Protein AF-A0A4Q2FGA5-F1 (afdb_monomer)

Nearest PDB structures (foldseek):
  5yvf-assembly4_D  TM=4.785E-01  e=1.766E+00  Arabidopsis thaliana
  5nkn-assembly1_A  TM=3.917E-01  e=1.962E+00  Homo sapiens
  3uid-assembly2_B  TM=4.362E-01  e=6.225E+00  Mycolicibacterium smegmatis MC2 155
  1rwh-assembly1_A  TM=3.609E-01  e=8.989E+00  Paenarthrobacter aurescens

Structure (mmCIF, N/CA/C/O backbone):
data_AF-A0A4Q2FGA5-F1
#
_entry.id   AF-A0A4Q2FGA5-F1
#
loop_
_atom_site.group_PDB
_atom_site.id
_atom_site.type_symbol
_atom_site.label_atom_id
_atom_site.label_alt_id
_atom_site.label_comp_id
_atom_site.label_asym_id
_atom_site.label_entity_id
_atom_site.label_seq_id
_atom_site.pdbx_PDB_ins_code
_atom_site.Cartn_x
_atom_site.Cartn_y
_atom_site.Cartn_z
_atom_site.occupancy
_atom_site.B_iso_or_equiv
_atom_site.auth_seq_id
_atom_site.auth_comp_id
_atom_site.auth_asym_id
_atom_site.auth_atom_id
_atom_site.pdbx_PDB_model_num
ATOM 1 N N . VAL A 1 1 ? -5.634 -15.054 -10.253 1.00 48.81 1 VAL A N 1
ATOM 2 C CA . VAL A 1 1 ? -4.339 -14.360 -10.423 1.00 48.81 1 VAL A CA 1
ATOM 3 C C . VAL A 1 1 ? -3.970 -13.773 -9.072 1.00 48.81 1 VAL A C 1
ATOM 5 O O . VAL A 1 1 ? -4.873 -13.325 -8.373 1.00 48.81 1 VAL A O 1
ATOM 8 N N . ILE A 1 2 ? -2.712 -13.905 -8.660 1.00 58.47 2 ILE A N 1
ATOM 9 C CA . ILE A 1 2 ? -2.181 -13.290 -7.439 1.00 58.47 2 ILE A CA 1
ATOM 10 C C . ILE A 1 2 ? -1.110 -12.321 -7.923 1.00 58.47 2 ILE A C 1
ATOM 12 O O . ILE A 1 2 ? -0.135 -12.770 -8.525 1.00 58.47 2 ILE A O 1
ATOM 16 N N . ASP A 1 3 ? -1.294 -11.030 -7.678 1.00 70.31 3 ASP A N 1
ATOM 17 C CA . ASP A 1 3 ? -0.275 -10.03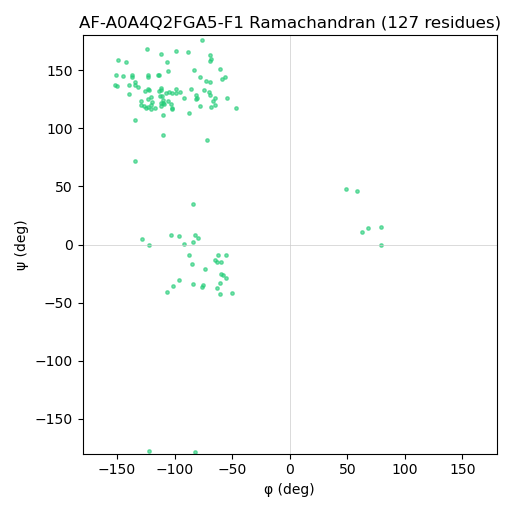1 -7.967 1.00 70.31 3 ASP A CA 1
ATOM 18 C C . ASP A 1 3 ? 0.634 -9.937 -6.739 1.00 70.31 3 ASP A C 1
ATOM 20 O O . ASP A 1 3 ? 0.209 -9.574 -5.640 1.00 70.31 3 ASP A O 1
ATOM 24 N N . VAL A 1 4 ? 1.890 -10.355 -6.896 1.00 70.12 4 VAL A N 1
ATOM 25 C CA . VAL A 1 4 ? 2.878 -10.382 -5.811 1.00 70.12 4 VAL A CA 1
ATOM 26 C C . VAL A 1 4 ? 4.057 -9.507 -6.191 1.00 70.12 4 VAL A C 1
ATOM 28 O O . VAL A 1 4 ? 4.692 -9.731 -7.219 1.00 70.12 4 VAL A O 1
ATOM 31 N N . VAL A 1 5 ? 4.402 -8.571 -5.312 1.00 73.25 5 VAL A N 1
ATOM 32 C CA . VAL A 1 5 ? 5.665 -7.841 -5.356 1.00 73.25 5 VAL A CA 1
ATOM 33 C C . VAL A 1 5 ? 6.611 -8.406 -4.316 1.00 73.25 5 VAL A C 1
ATOM 35 O O . VAL A 1 5 ? 6.355 -8.346 -3.116 1.00 73.25 5 VAL A O 1
ATOM 38 N N . LYS A 1 6 ? 7.735 -8.945 -4.788 1.00 77.38 6 LYS A N 1
ATOM 39 C CA . LYS A 1 6 ? 8.893 -9.263 -3.952 1.00 77.38 6 LYS A CA 1
ATOM 40 C C . LYS A 1 6 ? 10.009 -8.315 -4.338 1.00 77.38 6 LYS A C 1
ATOM 42 O O . LYS A 1 6 ? 10.401 -8.280 -5.499 1.00 77.38 6 LYS A O 1
ATOM 47 N 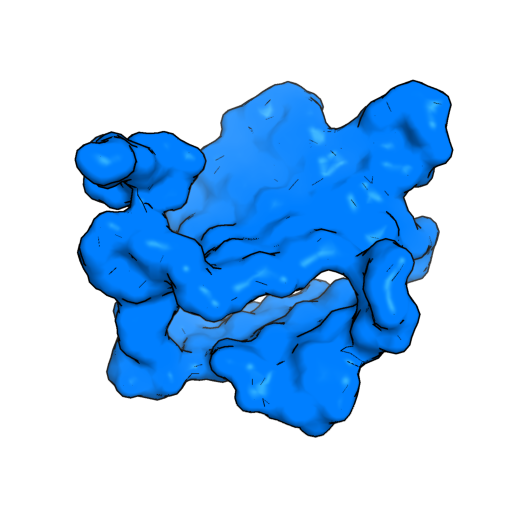N . CYS A 1 7 ? 10.503 -7.544 -3.387 1.00 75.12 7 CYS A N 1
ATOM 48 C CA . CYS A 1 7 ? 11.532 -6.558 -3.663 1.00 75.12 7 CYS A CA 1
ATOM 49 C C . CYS A 1 7 ? 12.432 -6.356 -2.448 1.00 75.12 7 CYS A C 1
ATOM 51 O O . CYS A 1 7 ? 12.057 -6.652 -1.315 1.00 75.12 7 CYS A O 1
ATOM 53 N N . GLU A 1 8 ? 13.629 -5.838 -2.693 1.00 80.44 8 GLU A N 1
ATOM 54 C CA . GLU A 1 8 ? 14.528 -5.403 -1.633 1.00 80.44 8 GLU A CA 1
ATOM 55 C C . GLU A 1 8 ? 14.416 -3.884 -1.475 1.00 80.44 8 GLU A C 1
ATOM 57 O O . GLU A 1 8 ? 14.386 -3.134 -2.459 1.00 80.44 8 GLU A O 1
ATOM 62 N N . SER A 1 9 ? 14.295 -3.418 -0.232 1.00 77.94 9 SER A N 1
ATOM 63 C CA . SER A 1 9 ? 14.320 -1.989 0.066 1.00 77.94 9 SER A CA 1
ATOM 64 C C . SER A 1 9 ? 15.720 -1.421 -0.167 1.00 77.94 9 SER A C 1
ATOM 66 O O . SER A 1 9 ? 16.717 -2.140 -0.176 1.00 77.94 9 SER A O 1
ATOM 68 N N . THR A 1 10 ? 15.842 -0.098 -0.274 1.00 71.06 10 THR A N 1
ATOM 69 C CA . THR A 1 10 ? 17.158 0.568 -0.363 1.00 71.06 10 THR A CA 1
ATOM 70 C C . THR A 1 10 ? 18.040 0.362 0.875 1.00 71.06 10 THR A C 1
ATOM 72 O O . THR A 1 10 ? 19.214 0.720 0.853 1.00 71.06 10 THR A O 1
ATOM 75 N N . LYS A 1 11 ? 17.483 -0.207 1.951 1.00 78.19 11 LYS A N 1
ATOM 76 C CA . LYS A 1 11 ? 18.173 -0.541 3.201 1.00 78.19 11 LYS A CA 1
ATOM 77 C C . LYS A 1 11 ? 18.489 -2.038 3.333 1.00 78.19 11 LYS A C 1
ATOM 79 O O . LYS A 1 11 ? 18.906 -2.456 4.408 1.00 78.19 11 LYS A O 1
ATOM 84 N N . GLY A 1 12 ? 18.275 -2.838 2.285 1.00 80.81 12 GLY A N 1
ATOM 85 C CA . GLY A 1 12 ? 18.516 -4.285 2.303 1.00 80.81 12 GLY A CA 1
ATOM 86 C C . GLY A 1 12 ? 17.409 -5.105 2.973 1.00 80.81 12 GLY A C 1
ATOM 87 O O . GLY A 1 12 ? 17.625 -6.255 3.346 1.00 80.81 12 GLY A O 1
ATOM 88 N N . GLU A 1 13 ? 16.226 -4.522 3.187 1.00 85.75 13 GLU A N 1
ATOM 89 C CA . GLU A 1 13 ? 15.103 -5.226 3.815 1.00 85.75 13 GLU A CA 1
ATOM 90 C C . GLU A 1 13 ? 14.325 -6.003 2.755 1.00 85.75 13 GLU A C 1
ATOM 92 O O . GLU A 1 13 ? 13.981 -5.453 1.707 1.00 85.75 13 GLU A O 1
ATOM 97 N N . LYS A 1 14 ? 13.990 -7.261 3.041 1.00 86.38 14 LYS A N 1
ATOM 98 C CA . LYS A 1 14 ? 13.149 -8.069 2.154 1.00 86.38 14 LYS A CA 1
ATOM 99 C C . LYS A 1 14 ? 11.700 -7.649 2.333 1.00 86.38 14 LYS A C 1
ATOM 101 O O . LYS A 1 14 ? 11.153 -7.772 3.429 1.00 86.38 14 LYS A O 1
ATOM 106 N N . LEU A 1 15 ? 11.080 -7.171 1.266 1.00 86.06 15 LEU A N 1
ATOM 107 C CA . LEU A 1 15 ? 9.682 -6.774 1.249 1.00 86.06 15 LEU A CA 1
ATOM 108 C C . LEU A 1 15 ? 8.897 -7.749 0.381 1.00 86.06 15 LEU A C 1
ATOM 110 O O . LEU A 1 15 ? 9.291 -8.087 -0.738 1.00 86.06 15 LEU A O 1
ATOM 114 N N . TRP A 1 16 ? 7.772 -8.196 0.921 1.00 86.31 16 TRP A N 1
ATOM 115 C CA . TRP A 1 16 ? 6.822 -9.043 0.224 1.00 86.31 16 TRP A CA 1
ATOM 116 C C . TRP A 1 16 ? 5.439 -8.431 0.358 1.00 86.31 16 TRP A C 1
ATOM 118 O O . TRP A 1 16 ? 4.944 -8.244 1.466 1.00 86.31 16 TRP A O 1
ATOM 128 N N . VAL A 1 17 ? 4.834 -8.106 -0.772 1.00 82.50 17 VAL A N 1
ATOM 129 C CA . VAL A 1 17 ? 3.497 -7.534 -0.867 1.00 82.50 17 VAL A CA 1
ATOM 130 C C . VAL A 1 17 ? 2.689 -8.454 -1.748 1.00 82.50 17 VAL A C 1
ATOM 132 O O . VAL A 1 17 ? 3.092 -8.739 -2.873 1.00 82.50 17 VAL A O 1
ATOM 135 N N . ALA A 1 18 ? 1.561 -8.926 -1.252 1.00 81.56 18 ALA A N 1
ATOM 136 C CA . ALA A 1 18 ? 0.651 -9.747 -2.022 1.00 81.56 18 ALA A CA 1
ATOM 137 C C . ALA A 1 18 ? -0.723 -9.101 -2.043 1.00 81.56 18 ALA A C 1
ATOM 139 O O . ALA A 1 18 ? -1.252 -8.690 -1.011 1.00 81.56 18 ALA A O 1
ATOM 140 N N . LEU A 1 19 ? -1.289 -9.058 -3.240 1.00 79.56 19 LEU A N 1
ATOM 141 C CA . LEU A 1 19 ? -2.654 -8.668 -3.509 1.00 79.56 19 LEU A CA 1
ATOM 142 C C . LEU A 1 19 ? -3.293 -9.816 -4.289 1.00 79.56 19 LEU A C 1
ATOM 144 O O . LEU A 1 19 ? -2.827 -10.182 -5.369 1.00 79.56 19 LEU A O 1
ATOM 148 N N . ASN A 1 20 ? -4.319 -10.447 -3.729 1.00 74.06 20 ASN A N 1
ATOM 149 C CA . ASN A 1 20 ? -4.920 -11.620 -4.361 1.00 74.06 20 ASN A CA 1
ATOM 150 C C . ASN A 1 20 ? -6.342 -11.357 -4.873 1.00 74.06 20 ASN A C 1
ATOM 152 O O . ASN A 1 20 ? -7.037 -10.421 -4.480 1.00 74.06 20 ASN A O 1
ATOM 156 N N . ASN A 1 21 ? -6.796 -12.256 -5.742 1.00 68.69 21 ASN A N 1
ATOM 157 C CA . ASN A 1 21 ? -8.160 -12.288 -6.268 1.00 68.69 21 ASN A CA 1
ATOM 158 C C . ASN A 1 21 ? -9.240 -12.577 -5.210 1.00 68.69 21 ASN A C 1
ATOM 160 O O . ASN A 1 21 ? -10.418 -12.375 -5.488 1.00 68.69 21 ASN A O 1
ATOM 164 N N . LEU A 1 22 ? -8.859 -13.036 -4.014 1.00 70.12 22 LEU A N 1
ATOM 165 C CA . LEU A 1 22 ? -9.756 -13.175 -2.861 1.00 70.12 22 LEU A CA 1
ATOM 166 C C . LEU A 1 22 ? -9.949 -11.856 -2.109 1.00 70.12 22 LEU A C 1
ATOM 168 O O . LEU A 1 22 ? -10.557 -11.833 -1.043 1.00 70.12 22 LEU A O 1
ATOM 172 N N . LYS A 1 23 ? -9.443 -10.761 -2.676 1.00 80.38 23 LYS A N 1
ATOM 173 C CA . LYS A 1 23 ? -9.461 -9.438 -2.087 1.00 80.38 23 LYS A CA 1
ATOM 174 C C . LYS A 1 23 ? -8.757 -9.381 -0.741 1.00 80.38 23 LYS A C 1
ATOM 176 O O . LYS A 1 23 ? -9.269 -8.782 0.191 1.00 80.38 23 LYS A O 1
ATOM 181 N N . THR A 1 24 ? -7.577 -9.973 -0.623 1.00 84.94 24 THR A N 1
ATOM 182 C CA . THR A 1 24 ? -6.724 -9.787 0.551 1.00 84.94 24 THR A CA 1
ATOM 183 C C . THR A 1 24 ? -5.441 -9.066 0.172 1.00 84.94 24 THR A C 1
ATOM 185 O O . THR A 1 24 ? -4.904 -9.231 -0.927 1.00 84.94 24 THR A O 1
ATOM 188 N N . PHE A 1 25 ? -4.968 -8.252 1.106 1.00 86.94 25 PHE A N 1
ATOM 189 C CA . PHE A 1 25 ? -3.667 -7.612 1.078 1.00 86.94 25 PHE A CA 1
ATOM 190 C C . PHE A 1 25 ? -2.827 -8.181 2.209 1.00 86.94 25 PHE A C 1
ATOM 192 O O . PHE A 1 25 ? -3.274 -8.197 3.356 1.00 86.94 25 PHE A O 1
ATOM 199 N N . THR A 1 26 ? -1.598 -8.566 1.893 1.00 88.81 26 THR A N 1
ATOM 200 C CA . THR A 1 26 ? -0.608 -8.926 2.902 1.00 88.81 26 THR A CA 1
ATOM 201 C C . THR A 1 26 ? 0.701 -8.214 2.607 1.00 88.81 26 THR A C 1
ATOM 203 O O . THR A 1 26 ? 1.177 -8.192 1.472 1.00 88.81 26 THR A O 1
ATOM 206 N N . TYR A 1 27 ? 1.304 -7.656 3.647 1.00 88.25 27 TYR A N 1
ATOM 207 C CA . TYR A 1 27 ? 2.610 -7.028 3.613 1.00 88.25 27 TYR A CA 1
ATOM 208 C C . TYR A 1 27 ? 3.504 -7.641 4.688 1.00 88.25 27 TYR A C 1
ATOM 210 O O . TYR A 1 27 ? 3.227 -7.551 5.886 1.00 88.25 27 TYR A O 1
ATOM 218 N N . MET A 1 28 ? 4.605 -8.243 4.244 1.00 89.44 28 MET A N 1
ATOM 219 C CA . MET A 1 28 ? 5.669 -8.737 5.102 1.00 89.44 28 MET A CA 1
ATOM 220 C C . MET A 1 28 ? 6.958 -7.948 4.893 1.00 89.44 28 MET A C 1
ATOM 222 O O . MET A 1 28 ? 7.313 -7.553 3.778 1.00 89.44 28 MET A O 1
ATOM 226 N N . LYS A 1 29 ? 7.692 -7.789 5.990 1.00 89.12 29 LYS A N 1
ATOM 227 C CA . LYS A 1 29 ? 9.016 -7.181 6.039 1.00 89.12 29 LYS A CA 1
ATOM 228 C C . LYS A 1 29 ? 9.955 -8.118 6.783 1.00 89.12 29 LYS A C 1
ATOM 230 O O . LYS A 1 29 ? 9.686 -8.452 7.931 1.00 89.12 29 LYS A O 1
ATOM 235 N N . ASN A 1 30 ? 11.053 -8.518 6.144 1.00 89.31 30 ASN A N 1
ATOM 236 C CA . ASN A 1 30 ? 12.017 -9.487 6.679 1.00 89.31 30 ASN A CA 1
ATOM 237 C C . ASN A 1 30 ? 11.327 -10.758 7.210 1.00 89.31 30 ASN A C 1
ATOM 239 O O . ASN A 1 30 ? 11.578 -11.178 8.335 1.00 89.31 30 ASN A O 1
ATOM 243 N N . ASP A 1 31 ? 10.412 -11.312 6.410 1.00 86.81 31 ASP A N 1
ATOM 244 C CA . ASP A 1 31 ? 9.621 -12.512 6.723 1.00 86.81 31 ASP A CA 1
ATOM 245 C C . ASP A 1 31 ? 8.674 -12.375 7.939 1.00 86.81 31 ASP A C 1
ATOM 247 O O . ASP A 1 31 ? 8.070 -13.351 8.380 1.00 86.81 31 ASP A O 1
ATOM 251 N N . VAL A 1 32 ? 8.479 -11.154 8.454 1.00 88.31 32 VAL A N 1
ATOM 252 C CA . VAL A 1 32 ? 7.508 -10.833 9.509 1.00 88.31 32 VAL A CA 1
ATOM 253 C C . VAL A 1 32 ? 6.275 -10.179 8.895 1.00 88.31 32 VAL A C 1
ATOM 255 O O . VAL A 1 32 ? 6.399 -9.217 8.136 1.00 88.31 32 VAL A O 1
ATOM 258 N N . ASN A 1 33 ? 5.082 -10.665 9.246 1.00 88.38 33 ASN A N 1
ATOM 259 C CA . ASN A 1 33 ? 3.821 -10.046 8.839 1.00 88.38 33 ASN A CA 1
ATOM 260 C C . ASN A 1 33 ? 3.637 -8.690 9.540 1.00 88.38 33 ASN A C 1
ATOM 262 O O . ASN A 1 33 ? 3.599 -8.620 10.768 1.00 88.38 33 ASN A O 1
ATOM 266 N N . VAL A 1 34 ? 3.560 -7.620 8.747 1.00 87.50 34 VAL A N 1
ATOM 267 C CA . VAL A 1 34 ? 3.393 -6.241 9.226 1.00 87.50 34 VAL A CA 1
ATOM 268 C C . VAL A 1 34 ? 1.948 -5.776 9.070 1.00 87.50 34 VAL A C 1
ATOM 270 O O . VAL A 1 34 ? 1.460 -5.023 9.911 1.00 87.50 34 VAL A O 1
ATOM 273 N N . ALA A 1 35 ? 1.271 -6.197 8.002 1.00 86.50 35 ALA A N 1
ATOM 274 C CA . ALA A 1 35 ? -0.135 -5.906 7.774 1.00 86.50 35 ALA A CA 1
ATOM 275 C C . ALA A 1 35 ? -0.792 -7.030 6.969 1.00 86.50 35 ALA A C 1
ATOM 277 O O . ALA A 1 35 ? -0.248 -7.479 5.961 1.00 86.50 35 ALA A O 1
ATOM 278 N N . ASP A 1 36 ? -1.989 -7.425 7.387 1.00 88.88 36 ASP A N 1
ATOM 279 C CA . ASP A 1 36 ? -2.853 -8.362 6.678 1.00 88.88 36 ASP A CA 1
ATOM 280 C C . ASP A 1 36 ? -4.296 -7.869 6.774 1.00 88.88 36 ASP A C 1
ATOM 282 O O . ASP A 1 36 ? -4.758 -7.507 7.859 1.00 88.88 36 ASP A O 1
ATOM 286 N N . GLN A 1 37 ? -4.990 -7.783 5.641 1.00 87.94 37 GLN A N 1
ATOM 287 C CA . GLN A 1 37 ? -6.370 -7.316 5.610 1.00 87.94 37 GLN A CA 1
ATOM 288 C C . GLN A 1 37 ? -7.175 -7.924 4.469 1.00 87.94 37 GLN A C 1
ATOM 290 O O . GLN A 1 37 ? -6.682 -8.096 3.354 1.00 87.94 37 GLN A O 1
ATOM 295 N N . THR A 1 38 ? -8.457 -8.148 4.736 1.00 87.88 38 THR A N 1
ATOM 296 C CA . THR A 1 38 ? -9.467 -8.321 3.689 1.00 87.88 38 THR A CA 1
ATOM 297 C C . THR A 1 38 ? -9.826 -6.942 3.125 1.00 87.88 38 THR A C 1
ATOM 299 O O . THR A 1 38 ? -9.816 -5.944 3.838 1.00 87.88 38 THR A O 1
ATOM 302 N N . ILE A 1 39 ? -10.092 -6.850 1.830 1.00 85.06 39 ILE A N 1
ATOM 303 C CA . ILE A 1 39 ? -10.339 -5.610 1.097 1.00 85.06 39 ILE A CA 1
ATOM 304 C C . ILE A 1 39 ? -11.812 -5.582 0.706 1.00 85.06 39 ILE A C 1
ATOM 306 O O . ILE A 1 39 ? -12.213 -6.099 -0.337 1.00 85.06 39 ILE A O 1
ATOM 310 N N . ASP A 1 40 ? -12.614 -4.932 1.542 1.00 82.75 40 ASP A N 1
ATOM 311 C CA . ASP A 1 40 ? -14.030 -4.692 1.244 1.00 82.75 40 ASP A CA 1
ATOM 312 C C .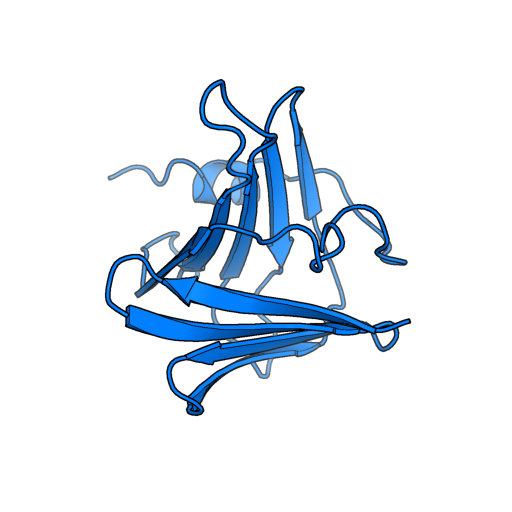 ASP A 1 40 ? -14.221 -3.441 0.382 1.00 82.75 40 ASP A C 1
ATOM 314 O O . ASP A 1 40 ? -15.112 -3.372 -0.461 1.00 82.75 40 ASP A O 1
ATOM 318 N N . ASN A 1 41 ? -13.365 -2.440 0.592 1.00 86.94 41 ASN A N 1
ATOM 319 C CA . ASN A 1 41 ? -13.363 -1.183 -0.140 1.00 86.94 41 ASN A CA 1
ATOM 320 C C . ASN A 1 41 ? -11.932 -0.832 -0.539 1.00 86.94 41 ASN A C 1
ATOM 322 O O . ASN A 1 41 ? -11.015 -0.970 0.267 1.00 86.94 41 ASN A O 1
ATOM 326 N N . ALA A 1 42 ? -11.761 -0.321 -1.752 1.00 88.94 42 ALA A N 1
ATOM 327 C CA . ALA A 1 42 ? -10.496 0.205 -2.234 1.00 88.94 42 ALA A CA 1
ATOM 328 C C . ALA A 1 42 ? -10.739 1.513 -2.987 1.00 88.94 42 ALA A C 1
ATOM 330 O O . ALA A 1 42 ? -11.754 1.663 -3.672 1.00 88.94 42 ALA A O 1
ATOM 331 N N . TYR A 1 43 ? -9.805 2.451 -2.857 1.00 89.88 43 TYR A N 1
ATOM 332 C CA . TYR A 1 43 ? -9.882 3.746 -3.524 1.00 89.88 43 TYR A CA 1
ATOM 333 C C . TYR A 1 43 ? -8.616 3.978 -4.331 1.00 89.88 43 TYR A C 1
ATOM 335 O O . TYR A 1 43 ? -7.525 3.771 -3.805 1.00 89.88 43 TYR A O 1
ATOM 343 N N . LEU A 1 44 ? -8.748 4.397 -5.587 1.00 87.38 44 LEU A N 1
ATOM 344 C CA . LEU A 1 44 ? -7.608 4.611 -6.477 1.00 87.38 44 LEU A CA 1
ATOM 345 C C . LEU A 1 44 ? -7.558 6.066 -6.921 1.00 87.38 44 LEU A C 1
ATOM 347 O O . LEU A 1 44 ? -8.484 6.562 -7.554 1.00 87.38 44 LEU A O 1
ATOM 351 N N . GLN A 1 45 ? -6.434 6.716 -6.647 1.00 86.50 45 GLN A N 1
ATOM 352 C CA . GLN A 1 45 ? -6.067 7.979 -7.269 1.00 86.50 45 GLN A CA 1
ATOM 353 C C . GLN A 1 45 ? -5.019 7.694 -8.344 1.00 86.50 45 GLN A C 1
ATOM 355 O O . GLN A 1 45 ? -3.919 7.253 -8.018 1.00 86.50 45 GLN A O 1
ATOM 360 N N . ALA A 1 46 ? -5.331 7.955 -9.611 1.00 81.44 46 ALA A N 1
ATOM 361 C CA . ALA A 1 46 ? -4.385 7.797 -10.712 1.00 81.44 46 ALA A CA 1
ATOM 362 C C . ALA A 1 46 ? -3.998 9.158 -11.308 1.00 81.44 46 ALA A C 1
ATOM 364 O O . ALA A 1 46 ? -4.846 10.008 -11.571 1.00 81.44 46 ALA A O 1
ATOM 365 N N . TYR A 1 47 ? -2.704 9.339 -11.544 1.00 76.06 47 TYR A N 1
ATOM 366 C CA . TYR A 1 47 ? -2.085 10.448 -12.262 1.00 76.06 47 TYR A CA 1
ATOM 367 C C . TYR A 1 47 ? -1.247 9.891 -13.417 1.00 76.06 47 TYR A C 1
ATOM 369 O O . TYR A 1 47 ? -0.944 8.701 -13.469 1.00 76.06 47 TYR A O 1
ATOM 377 N N . ALA A 1 48 ? -0.805 10.764 -14.326 1.00 74.38 48 ALA A N 1
ATOM 378 C CA . ALA A 1 48 ? -0.033 10.362 -15.506 1.00 74.38 48 ALA A CA 1
ATOM 379 C C . ALA A 1 48 ? 1.246 9.558 -15.184 1.00 74.38 48 ALA A C 1
ATOM 381 O O . ALA A 1 48 ? 1.679 8.748 -15.998 1.00 74.38 48 ALA A O 1
ATOM 382 N N . THR A 1 49 ? 1.851 9.775 -14.012 1.00 77.50 49 THR A N 1
ATOM 383 C CA . THR A 1 49 ? 3.117 9.139 -13.607 1.00 77.50 49 THR A CA 1
ATOM 384 C C . THR A 1 49 ? 3.061 8.465 -12.235 1.00 77.50 49 THR A C 1
ATOM 386 O O . THR A 1 49 ? 4.089 8.017 -11.736 1.00 77.50 49 THR A O 1
ATOM 389 N N . GLU A 1 50 ? 1.902 8.419 -11.582 1.00 82.06 50 GLU A N 1
ATOM 390 C CA . GLU A 1 50 ? 1.753 7.830 -10.248 1.00 82.06 50 GLU A CA 1
ATOM 391 C C . GLU A 1 50 ? 0.335 7.291 -10.075 1.00 82.06 50 GLU A C 1
ATOM 393 O O . GLU A 1 50 ? -0.627 7.965 -10.425 1.00 82.06 50 GLU A O 1
ATOM 398 N N . ALA A 1 51 ? 0.196 6.108 -9.492 1.00 83.81 51 ALA A N 1
ATOM 399 C CA . ALA A 1 51 ? -1.076 5.580 -9.028 1.00 83.81 51 ALA A CA 1
ATOM 400 C C . ALA A 1 51 ? -0.981 5.282 -7.529 1.00 83.81 51 ALA A C 1
ATOM 402 O O . ALA A 1 51 ? -0.015 4.676 -7.069 1.00 83.81 51 ALA A O 1
ATOM 403 N N . THR A 1 52 ? -1.977 5.718 -6.763 1.00 87.75 52 THR A N 1
ATOM 404 C CA . THR A 1 52 ? -2.072 5.491 -5.321 1.00 87.75 52 THR A CA 1
ATOM 405 C C . THR A 1 52 ? -3.347 4.727 -4.995 1.00 87.75 52 THR A C 1
ATOM 407 O O . THR A 1 52 ? -4.445 5.218 -5.247 1.00 87.75 52 THR A O 1
ATOM 410 N N . LEU A 1 53 ? -3.199 3.550 -4.393 1.00 88.06 53 LEU A N 1
ATOM 411 C CA . LEU A 1 53 ? -4.286 2.755 -3.837 1.00 88.06 53 LEU A CA 1
ATOM 412 C C . LEU A 1 53 ? -4.376 2.978 -2.330 1.00 88.06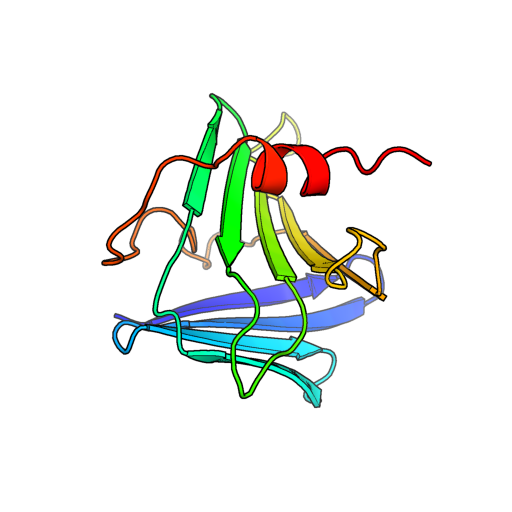 53 LEU A C 1
ATOM 414 O O . LEU A 1 53 ? -3.388 2.833 -1.609 1.00 88.06 53 LEU A O 1
ATOM 418 N N . PHE A 1 54 ? -5.578 3.272 -1.856 1.00 90.75 54 PHE A N 1
ATOM 419 C CA . PHE A 1 54 ? -5.895 3.398 -0.444 1.00 90.75 54 PHE A CA 1
ATOM 420 C C . PHE A 1 54 ? -6.782 2.238 -0.029 1.00 90.75 54 PHE A C 1
ATOM 422 O O . PHE A 1 54 ? -7.870 2.040 -0.579 1.00 90.75 54 PHE A O 1
ATOM 429 N N . LEU A 1 55 ? -6.328 1.510 0.984 1.00 90.88 55 LEU A N 1
ATOM 430 C CA . LEU A 1 55 ? -7.108 0.483 1.644 1.00 90.88 55 LEU A CA 1
ATOM 431 C C . LEU A 1 55 ? -7.473 0.977 3.052 1.00 90.88 55 LEU A C 1
ATOM 433 O O . LEU A 1 55 ? -6.577 1.317 3.838 1.00 90.88 55 LEU A O 1
ATOM 437 N N . PRO A 1 56 ? -8.773 1.060 3.376 1.00 91.31 56 PRO A N 1
ATOM 438 C CA . PRO A 1 56 ? -9.227 1.486 4.685 1.00 91.31 56 PRO A CA 1
ATOM 439 C C . PRO A 1 56 ? -8.892 0.453 5.766 1.00 91.31 56 PRO A C 1
ATOM 441 O O . PRO A 1 56 ? -8.703 -0.727 5.456 1.00 91.31 56 PRO A O 1
ATOM 444 N N . PRO A 1 57 ? -8.873 0.888 7.039 1.00 90.88 57 PRO A N 1
ATOM 445 C CA . PRO A 1 57 ? -8.832 -0.012 8.175 1.00 90.88 57 PRO A CA 1
ATOM 446 C C . PRO A 1 57 ? -9.996 -1.006 8.162 1.00 90.88 57 PRO A C 1
ATOM 448 O O . PRO A 1 57 ? -11.133 -0.642 7.853 1.00 90.88 57 PRO A O 1
ATOM 451 N N . THR A 1 58 ? -9.714 -2.222 8.603 1.00 89.12 58 THR A N 1
ATOM 452 C CA . THR A 1 58 ? -10.653 -3.327 8.811 1.00 89.12 58 THR A CA 1
ATOM 453 C C . THR A 1 58 ? -10.599 -3.805 10.261 1.00 89.12 58 THR A C 1
ATOM 455 O O . THR A 1 58 ? -9.879 -3.247 11.092 1.00 89.12 58 THR A O 1
ATOM 458 N N . GLU A 1 59 ? -11.358 -4.848 10.600 1.00 84.75 59 GLU A N 1
ATOM 459 C CA . GLU A 1 59 ? -11.279 -5.468 11.928 1.00 84.75 59 GLU A CA 1
ATOM 460 C C . GLU A 1 59 ? -9.874 -6.021 12.221 1.00 84.75 59 GLU A C 1
ATOM 462 O O . GLU A 1 59 ? -9.340 -5.771 13.303 1.00 84.75 59 GLU A O 1
ATOM 467 N N . ASN A 1 60 ? -9.246 -6.685 11.242 1.00 83.69 60 ASN A N 1
ATOM 468 C CA . ASN A 1 60 ? -7.916 -7.294 11.362 1.00 83.69 60 ASN A CA 1
ATOM 469 C C . ASN A 1 60 ? -6.735 -6.337 11.109 1.00 83.69 60 ASN A C 1
ATOM 471 O O . ASN A 1 60 ? -5.627 -6.633 11.550 1.00 83.69 60 ASN A O 1
ATOM 475 N N . ASN A 1 61 ? -6.957 -5.172 10.490 1.00 87.44 61 ASN A N 1
ATOM 476 C CA . ASN A 1 61 ? -5.943 -4.125 10.356 1.00 87.44 61 ASN A CA 1
ATOM 477 C C . ASN A 1 61 ? -6.522 -2.746 10.692 1.00 87.44 61 ASN A C 1
ATOM 479 O O . ASN A 1 61 ? -7.249 -2.150 9.907 1.00 87.44 61 ASN A O 1
ATOM 483 N N . GLN A 1 62 ? -6.155 -2.184 11.844 1.00 90.31 62 GLN A N 1
ATOM 484 C CA . GLN A 1 62 ? -6.665 -0.878 12.291 1.00 90.31 62 GLN A CA 1
ATOM 485 C C . GLN A 1 62 ? -5.967 0.331 11.628 1.00 90.31 62 GLN A C 1
ATOM 487 O O . GLN A 1 62 ? -6.232 1.479 12.009 1.00 90.31 62 GLN A O 1
ATOM 492 N N . LEU A 1 63 ? -5.074 0.093 10.661 1.00 92.38 63 LEU A N 1
ATOM 493 C CA . LEU A 1 63 ? -4.324 1.112 9.928 1.00 92.38 63 LEU A CA 1
ATOM 494 C C . LEU A 1 63 ? -4.869 1.287 8.508 1.00 92.38 63 LEU A C 1
ATOM 496 O O . LEU A 1 63 ? -5.349 0.349 7.884 1.00 92.38 63 LEU A O 1
ATOM 500 N N . TRP A 1 64 ? -4.755 2.507 7.995 1.00 93.31 64 TRP A N 1
ATOM 501 C CA . TRP A 1 64 ? -4.822 2.761 6.564 1.00 93.31 64 TRP A CA 1
ATOM 502 C C . TRP A 1 64 ? -3.568 2.203 5.907 1.00 93.31 64 TRP A C 1
ATOM 504 O O . TRP A 1 64 ? -2.459 2.511 6.351 1.00 93.31 64 TRP A O 1
ATOM 514 N N . THR A 1 65 ? -3.753 1.452 4.829 1.00 92.12 65 THR A N 1
ATOM 515 C CA . THR A 1 65 ? -2.662 0.989 3.972 1.00 92.12 65 THR A CA 1
ATOM 516 C C . THR A 1 65 ? -2.690 1.799 2.685 1.00 92.12 65 THR A C 1
ATOM 518 O O . THR A 1 65 ? -3.706 1.835 1.994 1.00 92.12 65 THR A O 1
ATOM 521 N N . ILE A 1 66 ? -1.584 2.463 2.363 1.00 91.00 66 ILE A N 1
ATOM 522 C CA . ILE A 1 66 ? -1.462 3.308 1.175 1.00 91.00 66 ILE A CA 1
ATOM 523 C C . ILE A 1 66 ? -0.326 2.766 0.323 1.00 91.00 66 ILE A C 1
ATOM 525 O O . ILE A 1 66 ? 0.826 2.761 0.753 1.00 91.00 66 ILE A O 1
ATOM 529 N N . ILE A 1 67 ? -0.655 2.319 -0.884 1.00 87.94 67 ILE A N 1
ATOM 530 C CA . ILE A 1 67 ? 0.297 1.763 -1.843 1.00 87.94 67 ILE A CA 1
ATOM 531 C C . ILE A 1 67 ? 0.444 2.773 -2.969 1.00 87.94 67 ILE A C 1
ATOM 533 O O . ILE A 1 67 ? -0.542 3.102 -3.621 1.00 87.94 67 ILE A O 1
ATOM 537 N N . LYS A 1 68 ? 1.659 3.261 -3.207 1.00 86.50 68 LYS A N 1
ATOM 538 C CA . LYS A 1 68 ? 1.950 4.150 -4.337 1.00 86.50 68 LYS A CA 1
ATOM 539 C C . LYS A 1 68 ? 2.854 3.436 -5.316 1.00 86.50 68 LYS A C 1
ATOM 541 O O . LYS A 1 68 ? 3.907 2.940 -4.923 1.00 86.50 68 LYS A O 1
ATOM 546 N N . GLU A 1 69 ? 2.458 3.424 -6.577 1.00 82.38 69 GLU A N 1
ATOM 547 C CA . GLU A 1 69 ? 3.288 2.994 -7.691 1.00 82.38 69 GLU A CA 1
ATOM 548 C C . GLU A 1 69 ? 3.617 4.207 -8.553 1.00 82.38 69 GLU A C 1
ATOM 550 O O . GLU A 1 69 ? 2.725 4.856 -9.099 1.00 82.38 69 GLU A O 1
ATOM 555 N N . ARG A 1 70 ? 4.906 4.517 -8.687 1.00 80.00 70 ARG A N 1
ATOM 556 C CA . ARG A 1 70 ? 5.382 5.548 -9.612 1.00 80.00 70 ARG A CA 1
ATOM 557 C C . ARG A 1 70 ? 5.806 4.914 -10.921 1.00 80.00 70 ARG A C 1
ATOM 559 O O . ARG A 1 70 ? 6.571 3.947 -10.922 1.00 80.00 70 ARG A O 1
ATOM 566 N N . ALA A 1 71 ? 5.3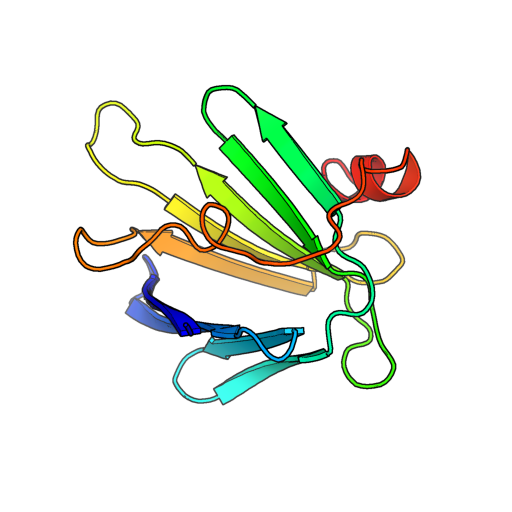15 5.487 -12.016 1.00 70.12 71 ALA A N 1
ATOM 567 C CA . ALA A 1 71 ? 5.778 5.167 -13.351 1.00 70.12 71 ALA A CA 1
ATOM 568 C C . ALA A 1 71 ? 7.272 5.487 -13.471 1.00 70.12 71 ALA A C 1
ATOM 570 O O . ALA A 1 71 ? 7.796 6.379 -12.801 1.00 70.12 71 ALA A O 1
ATOM 571 N N . VAL A 1 72 ? 7.931 4.732 -14.343 1.00 63.97 72 VAL A N 1
ATOM 572 C CA . VAL A 1 72 ? 9.355 4.821 -14.651 1.00 63.97 72 VAL A CA 1
ATOM 573 C C . VAL A 1 72 ? 9.790 6.276 -14.878 1.00 63.97 72 VAL A C 1
ATOM 575 O O . VAL A 1 72 ? 9.330 6.927 -15.816 1.00 63.97 72 VAL A O 1
ATOM 578 N N . ASP A 1 73 ? 10.694 6.785 -14.038 1.00 56.66 73 ASP A N 1
ATOM 579 C CA . ASP A 1 73 ? 11.412 8.029 -14.323 1.00 56.66 73 ASP A CA 1
ATOM 580 C C . ASP A 1 73 ? 12.612 7.762 -15.258 1.00 56.66 73 ASP A C 1
ATOM 582 O O . ASP A 1 73 ? 12.866 6.630 -15.676 1.00 56.66 73 ASP A O 1
ATOM 586 N N . LYS A 1 74 ? 13.389 8.801 -15.594 1.00 46.72 74 LYS A N 1
ATOM 587 C CA . LYS A 1 74 ? 14.561 8.710 -16.493 1.00 46.72 74 LYS A CA 1
ATOM 588 C C . LYS A 1 74 ? 15.626 7.682 -16.065 1.00 46.72 74 LYS A C 1
ATOM 590 O O . LYS A 1 74 ? 16.560 7.453 -16.828 1.00 46.72 74 LYS A O 1
ATOM 595 N N . THR A 1 75 ? 15.524 7.098 -14.869 1.00 49.44 75 THR A N 1
ATOM 596 C CA . THR A 1 75 ? 16.441 6.071 -14.359 1.00 49.44 75 THR A CA 1
ATOM 597 C C . THR A 1 75 ? 15.994 4.635 -14.654 1.00 49.44 75 THR A C 1
ATOM 599 O O . THR A 1 75 ? 16.712 3.707 -14.292 1.00 49.44 75 THR A O 1
ATOM 602 N N . SER A 1 76 ? 14.855 4.434 -15.331 1.00 53.09 76 SER A N 1
ATOM 603 C CA . SER A 1 76 ? 14.262 3.117 -15.634 1.00 53.09 76 SER A CA 1
ATOM 604 C C . SER A 1 76 ? 13.731 2.347 -14.416 1.00 53.09 76 SER A C 1
ATOM 606 O O . SER A 1 76 ? 13.448 1.157 -14.507 1.00 53.09 76 SER A O 1
ATOM 608 N N . ILE A 1 77 ? 13.570 3.006 -13.265 1.00 52.41 77 ILE A N 1
ATOM 609 C CA . ILE A 1 77 ? 13.211 2.346 -12.007 1.00 52.41 77 ILE A CA 1
ATOM 610 C C . ILE A 1 77 ? 11.780 2.725 -11.625 1.00 52.41 77 ILE A C 1
ATOM 612 O O . ILE A 1 77 ? 11.510 3.863 -11.249 1.00 52.41 77 ILE A O 1
ATOM 616 N N . SER A 1 78 ? 10.859 1.761 -11.680 1.00 64.12 78 SER A N 1
ATOM 617 C CA . SER A 1 78 ? 9.541 1.924 -11.051 1.00 64.12 78 SER A CA 1
ATOM 618 C C . SER A 1 78 ? 9.693 1.786 -9.534 1.00 64.12 78 SER A C 1
ATOM 620 O O . SER A 1 78 ? 10.356 0.862 -9.057 1.00 64.12 78 SER A O 1
ATOM 622 N N . GLN A 1 79 ? 9.100 2.695 -8.761 1.00 77.56 79 GLN A N 1
ATOM 623 C CA . GLN A 1 79 ? 9.165 2.669 -7.297 1.00 77.56 79 GLN A CA 1
ATOM 624 C C . GLN A 1 79 ? 7.793 2.321 -6.726 1.00 77.56 79 GLN A C 1
ATOM 626 O O . GLN A 1 79 ? 6.802 2.974 -7.052 1.00 77.56 79 GLN A O 1
ATOM 631 N N . VAL A 1 80 ? 7.759 1.320 -5.847 1.00 82.00 80 VAL A N 1
ATOM 632 C CA . VAL A 1 80 ? 6.585 1.000 -5.031 1.00 82.00 80 VAL A CA 1
ATOM 633 C C . VAL A 1 80 ? 6.856 1.470 -3.610 1.00 82.00 80 VAL A C 1
ATOM 635 O O . VAL A 1 80 ? 7.915 1.179 -3.046 1.00 82.00 80 VAL A O 1
ATOM 638 N N . THR A 1 81 ? 5.913 2.200 -3.021 1.00 86.50 81 THR A N 1
ATOM 639 C CA . THR A 1 81 ? 5.959 2.577 -1.605 1.00 86.50 81 THR A CA 1
ATOM 640 C C . THR A 1 81 ? 4.715 2.116 -0.874 1.00 86.50 81 THR A C 1
ATOM 642 O O . THR A 1 81 ? 3.619 2.189 -1.426 1.00 86.50 81 THR A O 1
ATOM 645 N N . ILE A 1 82 ? 4.885 1.708 0.379 1.00 88.50 82 ILE A N 1
ATOM 646 C CA . ILE A 1 82 ? 3.810 1.301 1.279 1.00 88.50 82 ILE A CA 1
ATOM 647 C C . ILE A 1 82 ? 3.900 2.171 2.525 1.00 88.50 82 ILE A C 1
ATOM 649 O O . ILE A 1 82 ? 4.889 2.108 3.258 1.00 88.50 82 ILE A O 1
ATOM 653 N N . ASP A 1 83 ? 2.852 2.944 2.774 1.00 91.44 83 ASP A N 1
ATOM 654 C CA . ASP A 1 83 ? 2.665 3.680 4.017 1.00 91.44 83 ASP A CA 1
ATOM 655 C C . ASP A 1 83 ? 1.561 3.003 4.832 1.00 91.44 83 ASP A C 1
ATOM 657 O O . ASP A 1 83 ? 0.456 2.777 4.336 1.00 91.44 83 ASP A O 1
ATOM 661 N N . LEU A 1 84 ? 1.837 2.741 6.108 1.00 92.00 84 LEU A N 1
ATOM 662 C CA . LEU A 1 84 ? 0.814 2.399 7.090 1.00 92.00 84 LEU A CA 1
ATOM 663 C C . LEU A 1 84 ? 0.554 3.621 7.962 1.00 92.00 84 LEU A C 1
ATOM 665 O O . LEU A 1 84 ? 1.472 4.128 8.616 1.00 92.00 84 LEU A O 1
ATOM 669 N N . ARG A 1 85 ? -0.688 4.103 7.984 1.00 93.50 85 ARG A N 1
ATOM 670 C CA . ARG A 1 85 ? -1.089 5.307 8.725 1.00 93.50 85 ARG A CA 1
ATOM 671 C C . ARG A 1 85 ? -2.205 5.002 9.706 1.00 93.50 85 ARG A C 1
ATOM 673 O O . ARG A 1 85 ? -3.076 4.181 9.443 1.00 93.50 85 ARG A O 1
ATOM 680 N N . ASN A 1 86 ? -2.212 5.672 10.853 1.00 91.56 86 ASN A N 1
ATOM 681 C CA . ASN A 1 86 ? -3.333 5.545 11.782 1.00 91.56 86 ASN A CA 1
ATOM 682 C C . ASN A 1 86 ? -4.562 6.345 11.297 1.00 91.56 86 ASN A C 1
ATOM 684 O O . ASN A 1 86 ? -4.500 7.091 10.322 1.00 91.56 86 ASN A O 1
ATOM 688 N N . LYS A 1 87 ? -5.688 6.238 12.015 1.00 86.81 87 LYS A N 1
ATOM 689 C CA . LYS A 1 87 ? -6.950 6.934 11.681 1.00 86.81 87 LYS A CA 1
ATOM 690 C C . LYS A 1 87 ? -6.852 8.471 11.654 1.00 86.81 87 LYS A C 1
ATOM 692 O O . LYS A 1 87 ? -7.759 9.102 11.129 1.00 86.81 87 LYS A O 1
ATOM 697 N N . LYS A 1 88 ? -5.786 9.055 12.220 1.00 86.56 88 LYS A N 1
ATOM 698 C CA . LYS A 1 88 ? -5.496 10.500 12.213 1.00 86.56 88 LYS A CA 1
ATOM 699 C C . LYS A 1 88 ? -4.524 10.908 11.093 1.00 86.56 88 LYS A C 1
ATOM 701 O O . LYS A 1 88 ? -4.020 12.019 11.118 1.00 86.56 88 LYS A O 1
ATOM 706 N N . GLY A 1 89 ? -4.168 10.001 10.180 1.00 88.25 89 GLY A N 1
ATOM 707 C CA . GLY A 1 89 ? -3.221 10.272 9.092 1.00 88.25 89 GLY A CA 1
ATOM 708 C C . GLY A 1 89 ? -1.739 10.237 9.486 1.00 88.25 89 GLY A C 1
ATOM 709 O O . GLY A 1 89 ? -0.873 10.370 8.617 1.00 88.25 89 GLY A O 1
ATOM 710 N N . LYS A 1 90 ? -1.407 9.985 10.763 1.00 90.56 90 LYS A N 1
ATOM 711 C CA . LYS A 1 90 ? -0.012 9.872 11.215 1.00 90.56 90 LYS A CA 1
ATOM 712 C C . LYS A 1 90 ? 0.626 8.601 10.656 1.00 90.56 90 LYS A C 1
ATOM 714 O O . LYS A 1 90 ? 0.093 7.506 10.849 1.00 90.56 90 LYS A O 1
ATOM 719 N N . LEU A 1 91 ? 1.795 8.755 10.036 1.00 91.62 91 LEU A N 1
ATOM 720 C CA . LEU A 1 91 ? 2.626 7.660 9.540 1.00 91.62 91 LEU A CA 1
ATOM 721 C C . LEU A 1 91 ? 3.149 6.792 10.693 1.00 91.62 91 LEU A C 1
ATOM 723 O O . LEU A 1 91 ? 3.748 7.297 11.642 1.00 91.62 91 LEU A O 1
ATOM 727 N N . ILE A 1 92 ? 2.899 5.488 10.598 1.00 92.19 92 ILE A N 1
ATOM 728 C CA . ILE A 1 92 ? 3.333 4.463 11.557 1.00 92.19 92 ILE A CA 1
ATOM 729 C C . ILE A 1 92 ? 4.476 3.636 10.975 1.00 92.19 92 ILE A C 1
ATOM 731 O O . ILE A 1 92 ? 5.435 3.330 11.677 1.00 92.19 92 ILE A O 1
ATOM 735 N N . SER A 1 93 ? 4.388 3.289 9.692 1.00 88.88 93 SER A N 1
ATOM 736 C CA . SER A 1 93 ? 5.411 2.517 8.991 1.00 88.88 93 SER A CA 1
ATOM 737 C C . SER A 1 93 ? 5.513 2.976 7.546 1.00 88.88 93 SER A C 1
ATOM 739 O O . SER A 1 93 ? 4.505 3.332 6.940 1.00 88.88 93 SER A O 1
ATOM 741 N N . HIS A 1 94 ? 6.730 2.954 7.014 1.00 89.56 94 HIS A N 1
ATOM 742 C CA . HIS A 1 94 ? 7.026 3.254 5.622 1.00 89.56 94 HIS A CA 1
ATOM 743 C C . HIS A 1 94 ? 7.986 2.207 5.068 1.00 89.5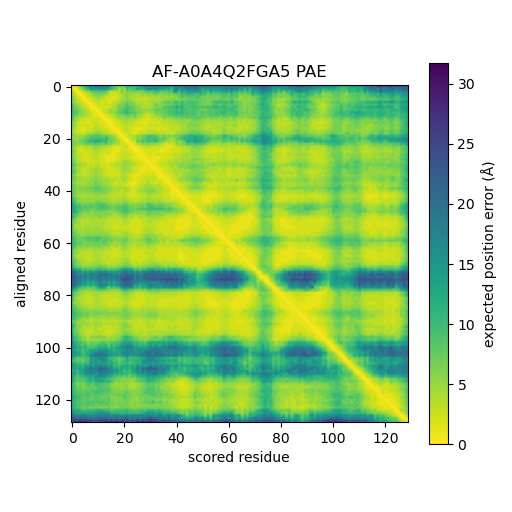6 94 HIS A C 1
ATOM 745 O O . HIS A 1 94 ? 8.976 1.848 5.717 1.00 8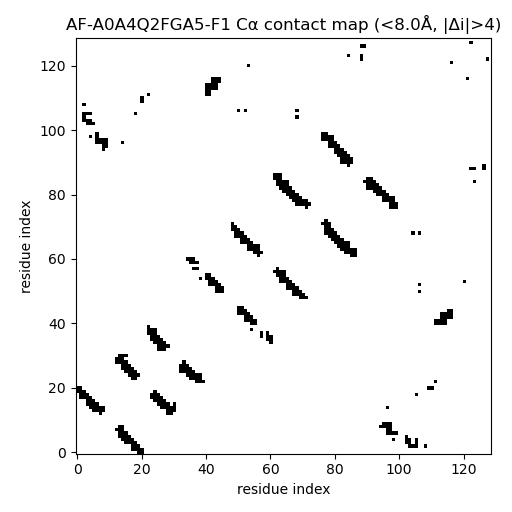9.56 94 HIS A O 1
ATOM 751 N N . ALA A 1 95 ? 7.713 1.766 3.848 1.00 85.94 95 ALA A N 1
ATOM 752 C CA . ALA A 1 95 ? 8.619 0.965 3.052 1.00 85.94 95 ALA A CA 1
ATOM 753 C C . ALA A 1 95 ? 8.635 1.465 1.611 1.00 85.94 95 ALA A C 1
ATOM 755 O O . ALA A 1 95 ? 7.620 1.906 1.076 1.00 85.94 95 ALA A O 1
ATOM 756 N N . ALA A 1 96 ? 9.798 1.369 0.981 1.00 84.75 96 ALA A N 1
ATOM 757 C CA . ALA A 1 96 ? 9.988 1.705 -0.415 1.00 84.75 96 ALA A CA 1
ATOM 758 C C . ALA A 1 96 ? 10.905 0.672 -1.051 1.00 84.75 96 ALA A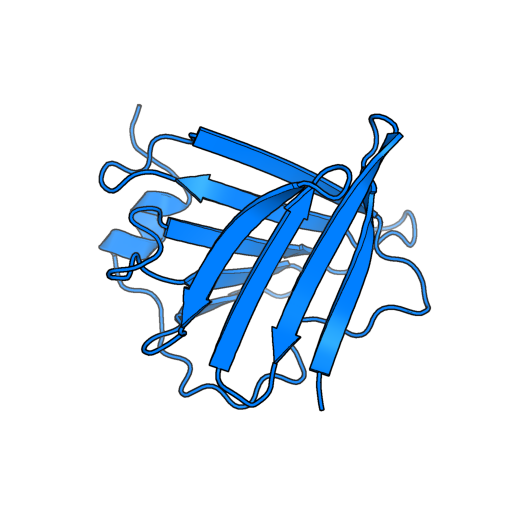 C 1
ATOM 760 O O . ALA A 1 96 ? 11.929 0.307 -0.467 1.00 84.75 96 ALA A O 1
ATOM 761 N N . CYS A 1 97 ? 10.568 0.245 -2.259 1.00 78.25 97 CYS A N 1
ATOM 762 C CA . CYS A 1 97 ? 11.449 -0.591 -3.049 1.00 78.25 97 CYS A CA 1
ATOM 763 C C . CYS A 1 97 ? 11.405 -0.250 -4.524 1.00 78.25 97 CYS A C 1
ATOM 765 O O . CYS A 1 97 ? 10.446 0.320 -5.051 1.00 78.25 97 CYS A O 1
ATOM 767 N N . LYS A 1 98 ? 12.497 -0.629 -5.176 1.00 76.00 98 LYS A N 1
ATOM 768 C CA . LYS A 1 98 ? 12.617 -0.611 -6.622 1.00 76.00 98 LYS A CA 1
ATOM 769 C C . LYS A 1 98 ? 11.943 -1.867 -7.151 1.00 76.00 98 LYS A C 1
ATOM 771 O O . LYS A 1 98 ? 12.262 -2.973 -6.716 1.00 76.00 98 LYS A O 1
ATOM 776 N N . ARG A 1 99 ? 10.995 -1.682 -8.055 1.00 69.62 99 ARG A N 1
ATOM 777 C CA . ARG A 1 99 ? 10.348 -2.771 -8.772 1.00 69.62 99 ARG A CA 1
ATOM 778 C C . ARG A 1 99 ? 11.335 -3.344 -9.790 1.00 69.62 99 ARG A C 1
ATOM 780 O O . ARG A 1 99 ? 12.087 -2.582 -10.398 1.00 69.62 99 ARG A O 1
ATOM 787 N N . ASN A 1 100 ? 11.345 -4.663 -9.947 1.00 61.75 100 ASN A N 1
ATOM 788 C CA . ASN A 1 100 ? 12.122 -5.343 -10.982 1.00 61.75 100 ASN A CA 1
ATOM 789 C C . ASN A 1 100 ? 11.225 -5.696 -12.184 1.00 61.75 100 ASN A C 1
ATOM 791 O O . ASN A 1 100 ? 9.999 -5.645 -12.089 1.00 61.75 100 ASN A O 1
ATOM 795 N N . ASP A 1 101 ? 11.829 -6.059 -13.315 1.00 57.56 101 ASP A N 1
ATOM 796 C CA . ASP A 1 101 ? 11.106 -6.359 -14.564 1.00 57.56 101 ASP A CA 1
ATOM 797 C C . ASP A 1 101 ? 10.159 -7.576 -14.452 1.00 57.56 101 ASP A C 1
ATOM 799 O O . ASP A 1 101 ? 9.273 -7.756 -15.283 1.00 57.56 101 ASP A O 1
ATOM 803 N N . GLU A 1 102 ? 10.308 -8.396 -13.406 1.00 52.56 102 GLU A N 1
ATOM 804 C CA . GLU A 1 102 ? 9.488 -9.588 -13.140 1.00 52.56 102 GLU A CA 1
ATOM 805 C C . GLU A 1 102 ? 8.212 -9.294 -12.338 1.00 52.56 102 GLU A C 1
ATOM 807 O O . GLU A 1 102 ? 7.355 -10.166 -12.180 1.00 52.56 102 GLU A O 1
ATOM 812 N N . THR A 1 103 ? 8.063 -8.079 -11.808 1.00 54.22 103 THR A N 1
ATOM 813 C CA . THR A 1 103 ? 6.877 -7.705 -11.039 1.00 54.22 103 THR A CA 1
ATOM 814 C C . THR A 1 103 ? 5.834 -7.075 -11.949 1.00 54.22 103 THR A C 1
ATOM 816 O O . THR A 1 103 ? 6.132 -6.104 -12.640 1.00 54.22 103 THR A O 1
ATOM 819 N N . PHE A 1 104 ? 4.604 -7.595 -11.952 1.00 52.53 104 PHE A N 1
ATOM 820 C CA . PHE A 1 104 ? 3.439 -6.930 -12.548 1.00 52.53 104 PHE A CA 1
ATOM 821 C C . PHE A 1 104 ? 3.057 -5.696 -11.714 1.00 52.53 104 PHE A C 1
ATOM 823 O O . PHE A 1 104 ? 3.448 -5.575 -10.554 1.00 52.53 104 PHE A O 1
ATOM 830 N N . SER A 1 105 ? 2.341 -4.738 -12.309 1.00 61.19 105 SER A N 1
ATOM 831 C CA . SER A 1 105 ? 1.789 -3.621 -11.531 1.00 61.19 105 SER A CA 1
ATOM 832 C C . SER A 1 105 ? 0.739 -4.185 -10.593 1.00 61.19 105 SER A C 1
ATOM 834 O O . SER A 1 105 ? -0.201 -4.818 -11.067 1.00 61.19 105 SER A O 1
ATOM 836 N N . LEU A 1 106 ? 0.897 -3.947 -9.286 1.00 63.12 106 LEU A N 1
ATOM 837 C CA . LEU A 1 106 ? -0.085 -4.367 -8.282 1.00 63.12 106 LEU A CA 1
ATOM 838 C C . LEU A 1 106 ? -1.447 -3.726 -8.555 1.00 63.12 106 LEU A C 1
ATOM 840 O O . LEU A 1 106 ? -2.475 -4.245 -8.135 1.00 63.12 106 LEU A O 1
ATOM 844 N N . LEU A 1 107 ? -1.453 -2.575 -9.232 1.00 62.94 107 LEU A N 1
ATOM 845 C CA . LEU A 1 107 ? -2.640 -1.753 -9.420 1.00 62.94 107 LEU A CA 1
ATOM 846 C C . LEU A 1 107 ? -3.346 -2.014 -10.760 1.00 62.94 107 LEU A C 1
ATOM 848 O O . LEU A 1 107 ? -4.571 -1.929 -10.817 1.00 62.94 107 LEU A O 1
ATOM 852 N N . MET A 1 108 ? -2.616 -2.392 -11.817 1.00 54.47 108 MET A N 1
ATOM 853 C CA . MET A 1 108 ? -3.164 -2.537 -13.182 1.00 54.47 108 MET A CA 1
ATOM 854 C C . MET A 1 108 ? -3.838 -3.889 -13.495 1.00 54.47 108 MET A C 1
ATOM 856 O O . MET A 1 108 ? -4.280 -4.092 -14.623 1.00 54.47 108 MET A O 1
ATOM 860 N N . GLY A 1 109 ? -3.940 -4.814 -12.541 1.00 52.00 109 GLY A N 1
ATOM 861 C CA . GLY A 1 109 ? -4.599 -6.120 -12.734 1.00 52.00 109 GLY A CA 1
ATOM 862 C C . GLY A 1 109 ? -5.751 -6.400 -11.770 1.00 52.00 109 GLY A C 1
ATOM 863 O O . GLY A 1 109 ? -6.368 -7.465 -11.826 1.00 52.00 109 GLY A O 1
ATOM 864 N N . SER A 1 110 ? -6.032 -5.465 -10.864 1.00 56.19 110 SER A N 1
ATOM 865 C CA . SER A 1 110 ? -6.855 -5.757 -9.700 1.00 56.19 110 SER A CA 1
ATOM 866 C C . SER A 1 110 ? -8.359 -5.739 -10.010 1.00 56.19 110 SER A C 1
ATOM 868 O O . SER A 1 110 ? -8.904 -4.771 -10.532 1.00 56.19 110 SER A O 1
ATOM 870 N N . SER A 1 111 ? -9.054 -6.830 -9.677 1.00 56.94 111 SER A N 1
ATOM 871 C CA . SER A 1 111 ? -10.498 -7.021 -9.895 1.00 56.94 111 SER A CA 1
ATOM 872 C C . SER A 1 111 ? -11.360 -6.411 -8.779 1.00 56.94 111 SER A C 1
ATOM 874 O O . SER A 1 111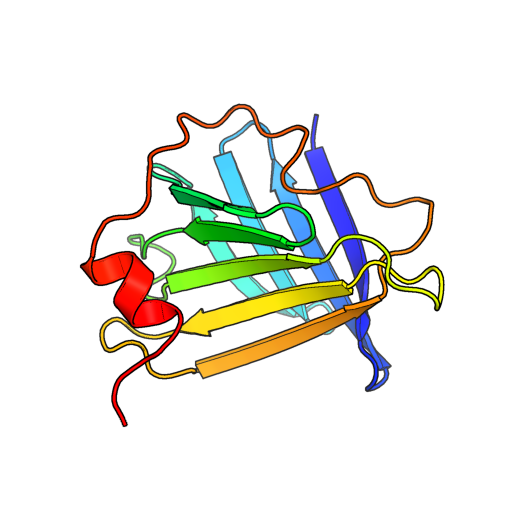 ? -12.365 -6.997 -8.368 1.00 56.94 111 SER A O 1
ATOM 876 N N . PHE A 1 112 ? -10.931 -5.286 -8.208 1.00 66.19 112 PHE A N 1
ATOM 877 C CA . PHE A 1 112 ? -11.659 -4.620 -7.130 1.00 66.19 112 PHE A CA 1
ATOM 878 C C . PHE A 1 112 ? -12.778 -3.736 -7.669 1.00 66.19 112 PHE A C 1
ATOM 880 O O . PHE A 1 112 ? -12.642 -3.127 -8.727 1.00 66.19 112 PHE A O 1
ATOM 887 N N . ASP A 1 113 ? -13.837 -3.580 -6.872 1.00 74.75 113 ASP A N 1
ATOM 888 C CA . ASP A 1 113 ? -14.718 -2.420 -7.002 1.00 74.75 113 ASP A CA 1
ATOM 889 C C . ASP A 1 113 ? -13.956 -1.194 -6.487 1.00 74.75 113 ASP A C 1
ATOM 891 O O . ASP A 1 113 ? -13.949 -0.890 -5.290 1.00 74.75 113 ASP A O 1
ATOM 895 N N . ILE A 1 114 ? -13.239 -0.543 -7.400 1.00 80.88 114 ILE A N 1
ATOM 896 C CA . ILE A 1 114 ? -12.438 0.645 -7.120 1.00 80.88 114 ILE A CA 1
ATOM 897 C C . ILE A 1 114 ? -13.346 1.873 -7.107 1.00 80.88 114 ILE A C 1
ATOM 899 O O . ILE A 1 114 ? -14.098 2.119 -8.049 1.00 80.88 114 ILE A O 1
ATOM 903 N N . LYS A 1 115 ? -13.244 2.662 -6.037 1.00 87.88 115 LYS A N 1
ATOM 904 C CA . LYS A 1 115 ? -13.970 3.926 -5.864 1.00 87.88 115 LYS A CA 1
ATOM 905 C C . LYS A 1 115 ? -13.033 5.122 -6.022 1.00 87.88 115 LYS A C 1
ATOM 907 O O . LYS A 1 115 ? -11.828 5.017 -5.786 1.00 87.88 115 LYS A O 1
ATOM 912 N N . GLU A 1 116 ? -13.597 6.276 -6.361 1.00 86.62 116 GLU A N 1
ATOM 913 C CA . GLU A 1 116 ? -12.862 7.541 -6.298 1.00 86.62 116 GLU A CA 1
ATOM 914 C C . GLU A 1 116 ? -12.582 7.933 -4.834 1.00 86.62 116 GLU A C 1
ATOM 916 O O . GLU A 1 116 ? -13.451 7.737 -3.973 1.00 86.62 116 GLU A O 1
ATOM 921 N N . PRO A 1 117 ? -11.385 8.459 -4.516 1.00 88.19 117 PRO A N 1
ATOM 922 C CA . PRO A 1 117 ? -11.062 8.944 -3.178 1.00 88.19 117 PRO A CA 1
ATOM 923 C C . PRO A 1 117 ? -12.005 10.058 -2.713 1.00 88.19 117 PRO A C 1
ATOM 925 O O . PRO A 1 117 ? -12.374 10.942 -3.478 1.00 88.19 117 PRO A O 1
ATOM 928 N N . THR A 1 118 ? -12.353 10.044 -1.428 1.00 87.19 118 THR A N 1
ATOM 929 C CA . THR A 1 118 ? -13.075 11.148 -0.775 1.00 87.19 118 THR A CA 1
ATOM 930 C C . THR A 1 118 ? -12.097 12.192 -0.234 1.00 87.19 118 THR A C 1
ATOM 932 O O . THR A 1 118 ? -10.919 11.882 -0.050 1.00 87.19 118 THR A O 1
ATOM 935 N N . ASP A 1 119 ? -12.575 13.389 0.125 1.00 85.94 119 ASP A N 1
ATOM 936 C CA . ASP A 1 119 ? -11.746 14.447 0.737 1.00 85.94 119 ASP A CA 1
ATOM 937 C C . ASP A 1 119 ? -10.921 13.931 1.927 1.00 85.94 119 ASP A C 1
ATOM 939 O O . ASP A 1 119 ? -9.720 14.165 2.021 1.00 85.94 119 ASP A O 1
ATOM 943 N N . LYS A 1 120 ? -11.535 13.103 2.779 1.00 82.25 120 LYS A N 1
ATOM 944 C CA . LYS A 1 120 ? -10.867 12.456 3.917 1.00 82.25 120 LYS A CA 1
ATOM 945 C C . LYS A 1 120 ? -9.699 11.551 3.508 1.00 82.25 120 LYS A C 1
ATOM 947 O O . LYS A 1 120 ? -8.751 11.379 4.267 1.00 82.25 120 LYS A O 1
ATOM 952 N N . ILE A 1 121 ? -9.785 10.899 2.351 1.00 87.62 121 ILE A N 1
ATOM 953 C CA . ILE A 1 121 ? -8.700 10.059 1.827 1.00 87.62 121 ILE A CA 1
ATOM 954 C C . ILE A 1 121 ? -7.595 10.940 1.245 1.00 87.62 121 ILE A C 1
ATOM 956 O O . ILE A 1 121 ? -6.418 10.638 1.436 1.00 87.62 121 ILE A O 1
ATOM 960 N N . LEU A 1 122 ? -7.957 12.052 0.604 1.00 84.50 122 LEU A N 1
ATOM 961 C CA . LEU A 1 122 ? -6.992 13.033 0.110 1.00 84.50 122 LEU A CA 1
ATOM 962 C C . LEU A 1 122 ? -6.195 13.668 1.263 1.00 84.50 122 LEU A C 1
ATOM 964 O O . LEU A 1 122 ? -4.978 13.797 1.154 1.00 84.50 122 LEU A O 1
ATOM 968 N N . GLU A 1 123 ? -6.825 13.931 2.412 1.00 86.31 123 GLU A N 1
ATOM 969 C CA . GLU A 1 123 ? -6.139 14.369 3.643 1.00 86.31 123 GLU A CA 1
ATOM 970 C C . GLU A 1 123 ? -5.060 13.377 4.124 1.00 86.31 123 GLU A C 1
ATOM 972 O O . GLU A 1 123 ? -4.098 13.774 4.778 1.00 86.31 123 GLU A O 1
ATOM 977 N N . LEU A 1 124 ? -5.163 12.080 3.802 1.00 85.19 124 LEU A N 1
ATOM 978 C CA . LEU A 1 124 ? -4.128 11.098 4.163 1.00 85.19 124 LEU A CA 1
ATOM 979 C C . LEU A 1 124 ? -2.856 11.236 3.315 1.00 85.19 124 LEU A C 1
ATOM 981 O O . LEU A 1 124 ? -1.799 10.748 3.732 1.00 85.19 124 LEU A O 1
ATOM 985 N N . MET A 1 125 ? -2.945 11.852 2.131 1.00 76.25 125 MET A N 1
ATOM 986 C CA . MET A 1 125 ? -1.782 12.129 1.282 1.00 76.25 125 MET A CA 1
ATOM 987 C C . MET A 1 125 ? -0.952 13.294 1.816 1.00 76.25 125 MET A C 1
ATOM 989 O O . MET A 1 125 ? 0.274 13.255 1.701 1.00 76.25 125 MET A O 1
ATOM 993 N N . ASP A 1 126 ? -1.620 14.283 2.401 1.00 78.06 126 ASP A N 1
ATOM 994 C CA . ASP A 1 126 ? -1.036 15.515 2.925 1.00 78.06 126 ASP A CA 1
ATOM 995 C C . ASP A 1 126 ? -1.613 15.803 4.321 1.00 78.06 126 ASP A C 1
ATOM 997 O O . ASP A 1 126 ? -2.481 16.666 4.481 1.00 78.06 126 ASP A O 1
ATOM 1001 N N . PRO A 1 127 ? -1.224 15.016 5.345 1.00 65.12 127 PRO A N 1
ATOM 1002 C CA . PRO A 1 127 ? -1.760 15.212 6.680 1.00 65.12 127 PRO A CA 1
ATOM 1003 C C . PRO A 1 127 ? -1.310 16.580 7.189 1.00 65.12 127 PRO A C 1
ATOM 1005 O O . PRO A 1 127 ? -0.111 16.831 7.323 1.00 65.12 127 PRO A O 1
ATOM 1008 N N . GLN A 1 128 ? -2.274 17.447 7.495 1.00 58.50 128 GLN A N 1
ATOM 1009 C CA . GLN A 1 128 ? -1.991 18.717 8.158 1.00 58.50 128 GLN A CA 1
ATOM 1010 C C . GLN A 1 128 ? -1.209 18.435 9.454 1.00 58.50 128 GLN A C 1
ATOM 1012 O O . GLN A 1 128 ? -1.607 17.574 10.245 1.00 58.50 128 GLN A O 1
ATOM 1017 N N . MET A 1 129 ? -0.055 19.100 9.587 1.00 49.22 129 MET A N 1
ATOM 1018 C CA . MET A 1 129 ? 0.915 18.932 10.681 1.00 49.22 129 MET A CA 1
ATOM 1019 C C . MET A 1 129 ? 0.329 19.225 12.061 1.00 49.22 129 MET A C 1
ATOM 1021 O O . MET A 1 129 ? -0.442 20.202 12.182 1.00 49.22 129 MET A O 1
#

Mean predicted aligned error: 7.02 Å

Foldseek 3Di:
DKQWFWFAFPVRWTWIWIQDQQQKIWIDINNHTPDIDRAPAWAWDDDPFKIKIWGDADPRGQWIWIWMWGHQDPVRWIKIKIFTAHLQLHTDDITMGTGDPPGDPPPVPHPDPYDHDDPSRVCSVPPDD

Solvent-accessible surface area (backbone atoms only — not comparable to full-atom values): 7307 Å² total; per-residue (Å²): 115,70,46,54,46,76,34,50,25,94,83,75,42,46,36,39,38,39,41,40,77,86,35,36,41,38,34,28,50,70,92,37,83,76,46,50,37,71,56,92,55,39,23,50,50,77,54,101,53,36,38,37,42,40,34,65,53,45,95,78,26,75,37,33,41,36,40,36,43,34,52,63,49,100,82,74,49,27,39,40,34,42,38,34,19,41,92,82,37,49,79,74,47,79,49,50,28,55,57,54,96,87,46,71,64,71,73,83,72,61,91,65,78,67,37,75,66,49,72,77,55,54,39,51,78,60,52,82,128

Secondary structure (DSSP, 8-state):
-EEEEEEEBTTS-EEEEEEETTSEEEEEETTEEEEEEE-S-EEEEEETTEEEEEE---SS--SEEEEEEEPP-TTS--EEEEEEE-TTS-EEEEEEEEPPTTPPPSSTT--S-EEPPPHHHHTTTS---

pLDDT: mean 78.99, std 12.49, range [46.72, 93.5]

Sequence (129 aa):
VIDVVKCESTKGEKLWVALNNLKTFTYMKNDVNVADQTIDNAYLQAYATEATLFLPPTENNQLWTIIKERAVDKTSISQVTIDLRNKKGKLISHAACKRNDETFSLLMGSSFDIKEPTDKILELMDPQM

Organism: Streptococcus oralis (NCBI:txid1303)

Radius of gyration: 13.83 Å; Cα contacts (8 Å, |Δi|>4): 278; chains: 1; bounding box: 33×33×29 Å